Protein AF-A0A2G9UNY6-F1 (afdb_monomer_lite)

InterPro domains:
  IPR025687 C4-type zinc-finger of DNA polymerase delta [PF14260] (4-77)

Structure (mmCIF, N/CA/C/O backbone):
data_AF-A0A2G9UNY6-F1
#
_entry.id   AF-A0A2G9UNY6-F1
#
loop_
_atom_site.group_PDB
_atom_site.id
_atom_site.type_symbol
_atom_site.label_atom_id
_atom_site.label_alt_id
_atom_site.label_comp_id
_atom_site.label_asym_id
_atom_site.label_entity_id
_atom_site.label_seq_id
_atom_site.pdbx_PDB_ins_code
_atom_site.Cartn_x
_atom_site.Cartn_y
_atom_site.Cartn_z
_atom_site.occupancy
_atom_site.B_iso_or_equiv
_atom_site.auth_seq_id
_atom_site.auth_comp_id
_atom_site.auth_asym_id
_atom_site.auth_atom_id
_atom_site.pdbx_PDB_model_num
ATOM 1 N N . MET A 1 1 ? -17.483 -8.074 1.605 1.00 72.19 1 MET A N 1
ATOM 2 C CA . MET A 1 1 ? -17.527 -8.317 3.062 1.00 72.19 1 MET A CA 1
ATOM 3 C C . MET A 1 1 ? -16.247 -7.772 3.668 1.00 72.19 1 MET A C 1
ATOM 5 O O . MET A 1 1 ? -15.174 -8.267 3.347 1.00 72.19 1 MET A O 1
ATOM 9 N N . VAL A 1 2 ? -16.344 -6.719 4.472 1.00 87.25 2 VAL A N 1
ATOM 10 C CA . VAL A 1 2 ? -15.181 -6.058 5.070 1.00 87.25 2 VAL A CA 1
ATOM 11 C C . VAL A 1 2 ? -14.802 -6.727 6.395 1.00 87.25 2 VAL A C 1
ATOM 13 O O . VAL A 1 2 ? -15.654 -7.001 7.241 1.00 87.25 2 VAL A O 1
ATOM 16 N N . THR A 1 3 ? -13.511 -7.010 6.573 1.00 93.12 3 THR A N 1
ATOM 17 C CA . THR A 1 3 ? -12.965 -7.667 7.769 1.00 93.12 3 THR A CA 1
ATOM 18 C C . THR A 1 3 ? -12.064 -6.731 8.567 1.00 93.12 3 THR A C 1
ATOM 20 O O . THR A 1 3 ? -11.458 -5.796 8.031 1.00 93.12 3 THR A O 1
ATOM 23 N N . CYS A 1 4 ? -11.973 -6.982 9.870 1.00 93.62 4 CYS A N 1
ATOM 24 C CA . CYS A 1 4 ? -11.089 -6.279 10.786 1.00 93.62 4 CYS A CA 1
ATOM 25 C C . CYS A 1 4 ? -9.629 -6.448 10.351 1.00 93.62 4 CYS A C 1
ATOM 27 O O . CYS A 1 4 ? -9.152 -7.569 10.159 1.00 93.62 4 CYS A O 1
ATOM 29 N N . LEU A 1 5 ? -8.891 -5.341 10.255 1.00 92.44 5 LEU A N 1
ATOM 30 C CA . LEU A 1 5 ? -7.480 -5.369 9.866 1.00 92.44 5 LEU A CA 1
ATOM 31 C C . LEU A 1 5 ? -6.559 -6.022 10.909 1.00 92.44 5 LEU A C 1
ATOM 33 O O . LEU A 1 5 ? -5.453 -6.418 10.544 1.00 92.44 5 LEU A O 1
ATOM 37 N N . GLY A 1 6 ? -7.006 -6.150 12.164 1.00 91.75 6 GLY A N 1
ATOM 38 C CA . GLY A 1 6 ? -6.281 -6.833 13.239 1.00 91.75 6 GLY A CA 1
ATOM 39 C C . GLY A 1 6 ? -6.606 -8.325 13.323 1.00 91.75 6 GLY A C 1
ATOM 40 O O . GLY A 1 6 ? -5.756 -9.163 13.053 1.00 91.75 6 GLY A O 1
ATOM 41 N N . CYS A 1 7 ? -7.846 -8.668 13.682 1.00 93.12 7 CYS A N 1
ATOM 42 C CA . CYS A 1 7 ? -8.249 -10.050 13.981 1.00 93.12 7 CYS A CA 1
ATOM 43 C C . CYS A 1 7 ? -8.991 -10.778 12.849 1.00 93.12 7 CYS A C 1
ATOM 45 O O . CYS A 1 7 ? -9.449 -11.895 13.057 1.00 93.12 7 CYS A O 1
ATOM 47 N N . LYS A 1 8 ? -9.172 -10.150 11.678 1.00 93.06 8 LYS A N 1
ATOM 48 C CA . LYS A 1 8 ? -9.894 -10.710 10.515 1.00 93.06 8 LYS A CA 1
ATOM 49 C C . LYS A 1 8 ? -11.378 -11.040 10.734 1.00 93.06 8 LYS A C 1
ATOM 51 O O . LYS A 1 8 ? -12.026 -11.521 9.811 1.00 93.06 8 LYS A O 1
ATOM 56 N N . ALA A 1 9 ? -11.948 -10.707 11.893 1.00 92.81 9 ALA A N 1
ATOM 57 C CA . ALA A 1 9 ? -13.382 -10.826 12.139 1.00 92.81 9 ALA A CA 1
ATOM 58 C C . ALA A 1 9 ? -14.196 -9.977 11.149 1.00 92.81 9 ALA A C 1
ATOM 60 O O . ALA A 1 9 ? -13.793 -8.869 10.789 1.00 92.81 9 ALA A O 1
ATOM 61 N N . VAL A 1 10 ? -15.354 -10.482 10.733 1.00 92.50 10 VAL A N 1
ATOM 62 C CA . VAL A 1 10 ? -16.279 -9.769 9.845 1.00 92.50 10 VAL A CA 1
ATOM 63 C C . VAL A 1 10 ? -16.869 -8.564 10.573 1.00 92.50 10 VAL A C 1
ATOM 65 O O . VAL A 1 10 ? -17.348 -8.686 11.701 1.00 92.50 10 VAL A O 1
ATOM 68 N N . LEU A 1 11 ? -16.844 -7.397 9.928 1.00 90.19 11 LEU A N 1
ATOM 69 C CA . LEU A 1 11 ? -17.423 -6.173 10.471 1.00 90.19 11 LEU A CA 1
ATOM 70 C C . LEU A 1 11 ? -18.869 -6.006 9.996 1.00 90.19 11 LEU A C 1
ATOM 72 O O . LEU A 1 11 ? -19.179 -6.230 8.825 1.00 90.19 11 LEU A O 1
ATOM 76 N N . LYS A 1 12 ? -19.747 -5.584 10.915 1.00 85.69 12 LYS A N 1
ATOM 77 C CA . LYS A 1 12 ? -21.123 -5.176 10.583 1.00 85.69 12 LYS A CA 1
ATOM 78 C C . LYS A 1 12 ? -21.111 -3.903 9.735 1.00 85.69 12 LYS A C 1
ATOM 80 O O . LYS A 1 12 ? -21.791 -3.818 8.721 1.00 85.69 12 LYS A O 1
ATOM 85 N N . ASP A 1 13 ? -20.286 -2.949 10.148 1.00 84.81 13 ASP A N 1
ATOM 86 C CA . ASP A 1 13 ? -20.051 -1.694 9.449 1.00 84.81 13 ASP A CA 1
ATOM 87 C C . ASP A 1 13 ? -18.986 -1.895 8.360 1.00 84.81 13 ASP A C 1
ATOM 89 O O . ASP A 1 13 ? -17.856 -2.288 8.658 1.00 84.81 13 ASP A O 1
ATOM 93 N N . GLN A 1 14 ? -19.350 -1.650 7.098 1.00 82.12 14 GLN A N 1
ATOM 94 C CA . GLN A 1 14 ? -18.439 -1.827 5.962 1.00 82.12 14 GLN A CA 1
ATOM 95 C C . GLN A 1 14 ? -17.402 -0.695 5.842 1.00 82.12 14 GLN A C 1
ATOM 97 O O . GLN A 1 14 ? -16.480 -0.813 5.041 1.00 82.12 14 GLN A O 1
ATOM 102 N N . THR A 1 15 ? -17.516 0.380 6.626 1.00 83.81 15 THR A N 1
ATOM 103 C CA . THR A 1 15 ? -16.608 1.537 6.543 1.00 83.81 15 THR A CA 1
ATOM 104 C C . THR A 1 15 ? -15.429 1.447 7.514 1.00 83.81 15 THR A C 1
ATOM 106 O O . THR A 1 15 ? -14.341 1.937 7.220 1.00 83.81 15 THR A O 1
ATOM 109 N N . ARG A 1 16 ? -15.592 0.765 8.656 1.00 87.50 16 ARG A N 1
ATOM 110 C CA . ARG A 1 16 ? -14.566 0.724 9.713 1.00 87.50 16 ARG A CA 1
ATOM 111 C C . ARG A 1 16 ? -13.346 -0.099 9.325 1.00 87.50 16 ARG A C 1
ATOM 113 O O . ARG A 1 16 ? -13.471 -1.158 8.718 1.00 87.50 16 ARG A O 1
ATOM 120 N N . ALA A 1 17 ? -12.164 0.313 9.784 1.00 91.25 17 ALA A N 1
ATOM 121 C CA . ALA A 1 17 ? -10.911 -0.446 9.678 1.00 91.25 17 ALA A CA 1
ATOM 122 C C . ALA A 1 17 ? -10.787 -1.604 10.693 1.00 91.25 17 ALA A C 1
ATOM 124 O O . ALA A 1 17 ? -10.242 -2.672 10.389 1.00 91.25 17 ALA A O 1
ATOM 125 N N . VAL A 1 18 ? -11.281 -1.397 11.916 1.00 93.38 18 VAL A N 1
ATOM 126 C CA . VAL A 1 18 ? -11.008 -2.248 13.086 1.00 93.38 18 VAL A CA 1
ATOM 127 C C . VAL A 1 18 ? -12.308 -2.534 13.848 1.00 93.38 18 VAL A C 1
ATOM 129 O O . VAL A 1 18 ? -13.219 -1.711 13.854 1.00 93.38 18 VAL A O 1
ATOM 132 N N . CYS A 1 19 ? -12.423 -3.715 14.468 1.00 93.50 19 CYS A N 1
ATOM 133 C CA . CYS A 1 19 ? -13.579 -4.072 15.298 1.00 93.50 19 CYS A CA 1
ATOM 134 C C . CYS A 1 19 ? -13.494 -3.472 16.710 1.00 93.50 19 CYS A C 1
ATOM 136 O O . CYS A 1 19 ? -12.403 -3.236 17.233 1.00 93.50 19 CYS A O 1
ATOM 138 N N . ASP A 1 20 ? -14.644 -3.338 17.374 1.00 92.19 20 ASP A N 1
ATOM 139 C CA . ASP A 1 20 ? -14.737 -2.774 18.730 1.00 92.19 20 ASP A CA 1
ATOM 140 C C . ASP A 1 20 ? -13.897 -3.547 19.757 1.00 92.19 20 ASP A C 1
ATOM 142 O O . ASP A 1 20 ? -13.367 -2.960 20.694 1.00 92.19 20 ASP A O 1
ATOM 146 N N . PHE A 1 21 ? -13.720 -4.859 19.569 1.00 93.06 21 PHE A N 1
ATOM 147 C CA . PHE A 1 21 ? -12.863 -5.682 20.427 1.00 93.06 21 PHE A CA 1
ATOM 148 C C . PHE A 1 21 ? -11.388 -5.268 20.340 1.00 93.06 21 PHE A C 1
ATOM 150 O O . PHE A 1 21 ? -10.726 -5.090 21.357 1.00 93.06 21 PHE A O 1
ATOM 157 N N . CYS A 1 22 ? -10.860 -5.075 19.129 1.00 93.06 22 CYS A N 1
ATOM 158 C CA . CYS A 1 22 ? -9.477 -4.635 18.939 1.00 93.06 22 CYS A CA 1
ATOM 159 C C . CYS A 1 22 ? -9.256 -3.197 19.432 1.00 93.06 22 CYS A C 1
ATOM 161 O O . CYS A 1 22 ? -8.171 -2.899 19.928 1.00 93.06 22 CYS A O 1
ATOM 163 N N . ILE A 1 23 ? -10.276 -2.336 19.338 1.00 92.00 23 ILE A N 1
ATOM 164 C CA . ILE A 1 23 ? -10.233 -0.969 19.876 1.00 92.00 23 ILE A CA 1
ATOM 165 C C . ILE A 1 23 ? -10.198 -0.999 21.410 1.00 92.00 23 ILE A C 1
ATOM 167 O O . ILE A 1 23 ? -9.302 -0.409 22.005 1.00 92.00 23 ILE A O 1
ATOM 171 N N . LYS A 1 24 ? -11.111 -1.741 22.054 1.00 93.44 24 LYS A N 1
ATOM 172 C CA . LYS A 1 24 ? -11.178 -1.869 23.523 1.00 93.44 24 LYS A CA 1
ATOM 173 C C . LYS A 1 24 ? -9.909 -2.464 24.135 1.00 93.44 24 LYS A C 1
ATOM 175 O O . LYS A 1 24 ? -9.527 -2.077 25.229 1.00 93.44 24 LYS A O 1
ATOM 180 N N . ASN A 1 25 ? -9.239 -3.359 23.413 1.00 94.12 25 ASN A N 1
ATOM 181 C CA . ASN A 1 25 ? -7.961 -3.943 23.829 1.00 94.12 25 ASN A CA 1
ATOM 182 C C . ASN A 1 25 ? -6.745 -3.035 23.562 1.00 94.12 25 ASN A C 1
ATOM 184 O O . ASN A 1 25 ? -5.615 -3.493 23.705 1.00 94.12 25 ASN A O 1
ATOM 188 N N . GLY A 1 26 ? -6.942 -1.795 23.101 1.00 92.25 26 GLY A N 1
ATOM 189 C CA . GLY A 1 26 ? -5.852 -0.844 22.866 1.00 92.25 26 GLY A CA 1
ATOM 190 C C . GLY A 1 26 ? -4.952 -1.171 21.669 1.00 92.25 26 GLY A C 1
ATOM 191 O O . GLY A 1 26 ? -3.881 -0.590 21.544 1.00 92.25 26 GLY A O 1
ATOM 192 N N . LYS A 1 27 ? -5.363 -2.066 20.757 1.00 94.12 27 LYS A N 1
ATOM 193 C CA . LYS A 1 27 ? -4.532 -2.496 19.611 1.00 94.12 27 LYS A CA 1
ATOM 194 C C . LYS A 1 27 ? -4.549 -1.528 18.427 1.00 94.12 27 LYS A C 1
ATOM 196 O O . LYS A 1 27 ? -3.837 -1.738 17.450 1.00 94.12 27 LYS A O 1
ATOM 201 N N . LEU A 1 28 ? -5.390 -0.494 18.467 1.00 92.12 28 LEU A N 1
ATOM 202 C CA . LEU A 1 28 ? -5.575 0.428 17.344 1.00 92.12 28 LEU A CA 1
ATOM 203 C C . LEU A 1 28 ? -4.261 1.100 16.883 1.00 92.12 28 LEU A C 1
ATOM 205 O O . LEU A 1 28 ? -3.996 1.044 15.680 1.00 92.12 28 LEU A O 1
ATOM 209 N N . PRO A 1 29 ? -3.413 1.658 17.776 1.00 93.38 29 PRO A N 1
ATOM 210 C CA . PRO A 1 29 ? -2.162 2.299 17.364 1.00 93.38 29 PRO A CA 1
ATOM 211 C C . PRO A 1 29 ? -1.179 1.314 16.723 1.00 93.38 29 PRO A C 1
ATOM 213 O O . PRO A 1 29 ? -0.586 1.617 15.693 1.00 93.38 29 PRO A O 1
ATOM 216 N N . GLU A 1 30 ? -1.055 0.109 17.285 1.00 95.31 30 GLU A N 1
ATOM 217 C CA . GLU A 1 30 ? -0.183 -0.954 16.768 1.00 95.31 30 GLU A CA 1
ATOM 218 C C . GLU A 1 30 ? -0.619 -1.411 15.369 1.00 95.31 30 GLU A C 1
ATOM 220 O O . GLU A 1 30 ? 0.198 -1.518 14.449 1.00 95.31 30 GLU A O 1
ATOM 225 N N . ILE A 1 31 ? -1.925 -1.636 15.181 1.00 95.00 31 ILE A N 1
ATOM 226 C CA . ILE A 1 31 ? -2.488 -2.024 13.885 1.00 95.00 31 ILE A CA 1
ATOM 227 C C . ILE A 1 31 ? -2.227 -0.918 12.859 1.00 95.00 31 ILE A C 1
ATOM 229 O O . ILE A 1 31 ? -1.787 -1.220 11.751 1.00 95.00 31 ILE A O 1
ATOM 233 N N . TYR A 1 32 ? -2.472 0.347 13.207 1.00 94.38 32 TYR A N 1
ATOM 234 C CA . TYR A 1 32 ? -2.251 1.474 12.302 1.00 94.38 32 TYR A CA 1
ATOM 235 C C . TYR A 1 32 ? -0.773 1.628 11.918 1.00 94.38 32 TYR A C 1
ATOM 237 O O . TYR A 1 32 ? -0.446 1.654 10.730 1.00 94.38 32 TYR A O 1
ATOM 245 N N . ALA A 1 33 ? 0.129 1.626 12.904 1.00 95.19 33 ALA A N 1
ATOM 246 C CA . ALA A 1 33 ? 1.570 1.734 12.685 1.00 95.19 33 ALA A CA 1
ATOM 247 C C . ALA A 1 33 ? 2.098 0.613 11.778 1.00 95.19 33 ALA A C 1
ATOM 249 O O . ALA A 1 33 ? 2.859 0.869 10.845 1.00 95.19 33 ALA A O 1
ATOM 250 N N . THR A 1 34 ? 1.625 -0.620 11.985 1.00 95.62 34 THR A N 1
ATOM 251 C CA . THR A 1 34 ? 1.981 -1.770 11.141 1.00 95.62 34 THR A CA 1
ATOM 252 C C . THR A 1 34 ? 1.531 -1.570 9.690 1.00 95.62 34 THR A C 1
ATOM 254 O O . THR A 1 34 ? 2.256 -1.917 8.756 1.00 95.62 34 THR A O 1
ATOM 257 N N . ARG A 1 35 ? 0.340 -0.998 9.467 1.00 95.12 35 ARG A N 1
ATOM 258 C CA . ARG A 1 35 ? -0.185 -0.746 8.114 1.00 95.12 35 ARG A CA 1
ATOM 259 C C . ARG A 1 35 ? 0.587 0.358 7.403 1.00 95.12 35 ARG A C 1
ATOM 261 O O . ARG A 1 35 ? 0.958 0.150 6.250 1.00 95.12 35 ARG A O 1
ATOM 268 N N . ILE A 1 36 ? 0.895 1.457 8.091 1.00 95.38 36 ILE A N 1
ATOM 269 C CA . ILE A 1 36 ? 1.764 2.513 7.554 1.00 95.38 36 ILE A CA 1
ATOM 270 C C . ILE A 1 36 ? 3.137 1.954 7.193 1.00 95.38 36 ILE A C 1
ATOM 272 O O . ILE A 1 36 ? 3.627 2.192 6.093 1.00 95.38 36 ILE A O 1
ATOM 276 N N . ALA A 1 37 ? 3.756 1.180 8.088 1.00 96.50 37 ALA A N 1
ATOM 277 C CA . ALA A 1 37 ? 5.066 0.596 7.827 1.00 96.50 37 ALA A CA 1
ATOM 278 C C . ALA A 1 37 ? 5.055 -0.277 6.561 1.00 96.50 37 A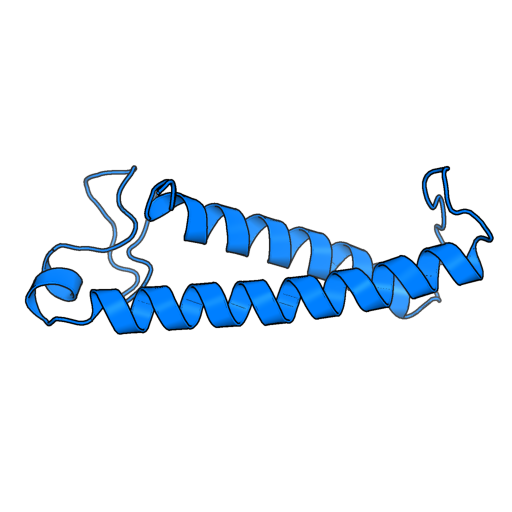LA A C 1
ATOM 280 O O . ALA A 1 37 ? 5.971 -0.191 5.745 1.00 96.50 37 ALA A O 1
ATOM 281 N N . ASN A 1 38 ? 3.993 -1.062 6.359 1.00 96.62 38 ASN A N 1
ATOM 282 C CA . ASN A 1 38 ? 3.825 -1.870 5.156 1.00 96.62 38 ASN A CA 1
ATOM 283 C C . ASN A 1 38 ? 3.652 -1.023 3.883 1.00 96.62 38 ASN A C 1
ATOM 285 O O . ASN A 1 38 ? 4.284 -1.325 2.873 1.00 96.62 38 ASN A O 1
ATOM 289 N N . VAL A 1 39 ? 2.841 0.041 3.928 1.00 96.81 39 VAL A N 1
ATOM 290 C CA . VAL A 1 39 ? 2.696 0.984 2.802 1.00 96.81 39 VAL A CA 1
ATOM 291 C C . VAL A 1 39 ? 4.054 1.588 2.443 1.00 96.81 39 VAL A C 1
ATOM 293 O O . VAL A 1 39 ? 4.485 1.460 1.302 1.00 96.81 39 VAL A O 1
ATOM 296 N N . ASN A 1 40 ? 4.801 2.095 3.428 1.00 97.19 40 ASN A N 1
ATOM 297 C CA . ASN A 1 40 ? 6.131 2.675 3.215 1.00 97.19 40 ASN A CA 1
ATOM 298 C C . ASN A 1 40 ? 7.115 1.693 2.549 1.00 97.19 40 ASN A C 1
ATOM 300 O O . ASN A 1 40 ? 7.944 2.087 1.727 1.00 97.19 40 ASN A O 1
ATOM 304 N N . ILE A 1 41 ? 7.068 0.406 2.910 1.00 97.44 41 ILE A N 1
ATOM 305 C CA . ILE A 1 41 ? 7.909 -0.629 2.288 1.00 97.44 41 ILE A CA 1
ATOM 306 C C . ILE A 1 41 ? 7.517 -0.826 0.818 1.00 97.44 41 ILE A C 1
ATOM 308 O O . ILE A 1 41 ? 8.391 -0.854 -0.054 1.00 97.44 41 ILE A O 1
ATOM 312 N N . LEU A 1 42 ? 6.216 -0.938 0.539 1.00 97.81 42 LEU A N 1
ATOM 313 C CA . LEU A 1 42 ? 5.692 -1.137 -0.812 1.00 97.81 42 LEU A CA 1
ATOM 314 C C . LEU A 1 42 ? 5.959 0.073 -1.716 1.00 97.81 42 LEU A C 1
ATOM 316 O O . LEU A 1 42 ? 6.372 -0.119 -2.856 1.00 97.81 42 LEU A O 1
ATOM 320 N N . GLU A 1 43 ? 5.820 1.299 -1.213 1.00 97.31 43 GLU A N 1
ATOM 321 C CA . GLU A 1 43 ? 6.110 2.535 -1.955 1.00 97.31 43 GLU A CA 1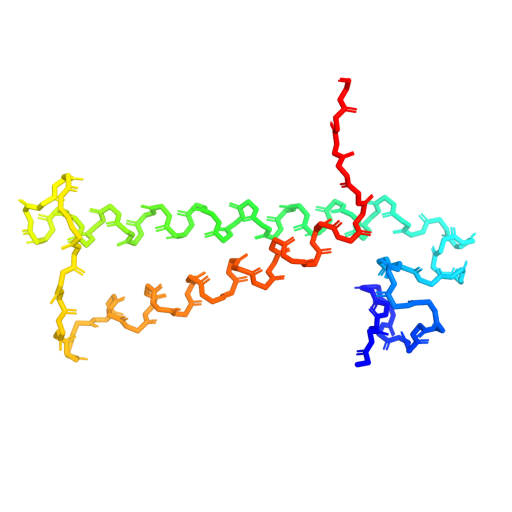
ATOM 322 C C . GLU A 1 43 ? 7.580 2.633 -2.371 1.00 97.31 43 GLU A C 1
ATOM 324 O O . GLU A 1 43 ? 7.890 2.966 -3.520 1.00 97.31 43 GLU A O 1
ATOM 329 N N . ARG A 1 44 ? 8.507 2.292 -1.465 1.00 97.75 44 ARG A N 1
ATOM 330 C CA . ARG A 1 44 ? 9.942 2.247 -1.790 1.00 97.75 44 ARG A CA 1
ATOM 331 C C . ARG A 1 44 ? 10.229 1.196 -2.852 1.00 97.75 44 ARG A C 1
ATOM 333 O O . ARG A 1 44 ? 11.010 1.445 -3.769 1.00 97.75 44 ARG A O 1
ATOM 340 N N . HIS A 1 45 ? 9.612 0.023 -2.738 1.00 96.62 45 HIS A N 1
ATOM 341 C CA . HIS A 1 45 ? 9.805 -1.052 -3.705 1.00 96.62 45 HIS A CA 1
ATOM 342 C C . HIS A 1 45 ? 9.234 -0.684 -5.081 1.00 96.62 45 HIS A C 1
ATOM 344 O O . HIS A 1 45 ? 9.914 -0.859 -6.093 1.00 96.62 45 HIS A O 1
ATOM 350 N N . PHE A 1 46 ? 8.036 -0.095 -5.110 1.00 96.75 46 PHE A N 1
ATOM 351 C CA . PHE A 1 46 ? 7.413 0.445 -6.313 1.00 96.75 46 PHE A CA 1
ATOM 352 C C . PHE A 1 46 ? 8.313 1.493 -6.973 1.00 96.75 46 PHE A C 1
ATOM 354 O O . PHE A 1 46 ? 8.638 1.360 -8.151 1.00 96.75 46 PHE A O 1
ATOM 361 N N . SER A 1 47 ? 8.788 2.478 -6.206 1.00 96.31 47 SER A N 1
ATOM 362 C CA . SER A 1 47 ? 9.648 3.559 -6.704 1.00 96.31 47 SER A CA 1
ATOM 363 C C . SER A 1 47 ? 10.929 3.034 -7.355 1.00 96.31 47 SER A C 1
ATOM 365 O O . SER A 1 47 ? 11.301 3.486 -8.438 1.00 96.31 47 SER A O 1
ATOM 367 N N . ARG A 1 48 ? 11.583 2.037 -6.741 1.00 96.75 48 ARG A N 1
ATOM 368 C CA . ARG A 1 48 ? 12.799 1.416 -7.293 1.00 96.75 48 ARG A CA 1
ATOM 369 C C . ARG A 1 48 ? 12.522 0.707 -8.618 1.00 96.75 48 ARG A C 1
ATOM 371 O O . ARG A 1 48 ? 13.132 1.051 -9.626 1.00 96.75 48 ARG A O 1
ATOM 378 N N . LEU A 1 49 ? 11.559 -0.217 -8.636 1.00 95.88 49 LEU A N 1
ATOM 379 C CA . LEU A 1 49 ? 11.236 -1.002 -9.834 1.00 95.88 49 LEU A CA 1
ATOM 380 C C . LEU A 1 49 ? 10.726 -0.126 -10.985 1.00 95.88 49 LEU A C 1
ATOM 382 O O . LEU A 1 49 ? 11.023 -0.388 -12.153 1.00 95.88 49 LEU A O 1
ATOM 386 N N . TRP A 1 50 ? 9.952 0.915 -10.670 1.00 93.50 50 TRP A N 1
ATOM 387 C CA . TRP A 1 50 ? 9.423 1.832 -11.674 1.00 93.50 50 TRP A CA 1
ATOM 388 C C . TRP A 1 50 ? 10.524 2.696 -12.292 1.00 93.50 50 TRP A C 1
ATOM 390 O O . TRP A 1 50 ? 10.588 2.813 -13.516 1.00 93.50 50 TRP A O 1
ATOM 400 N N . THR A 1 51 ? 11.445 3.208 -11.472 1.00 94.56 51 THR A N 1
ATOM 401 C CA . THR A 1 51 ? 12.608 3.974 -11.948 1.00 94.56 51 THR A CA 1
ATOM 402 C C . THR A 1 51 ? 13.530 3.109 -12.812 1.00 94.56 51 THR A C 1
ATOM 404 O O . THR A 1 51 ? 13.975 3.540 -13.875 1.00 94.56 51 THR A O 1
ATOM 407 N N . GLU A 1 52 ? 13.778 1.855 -12.419 1.00 95.19 52 GLU A N 1
ATOM 408 C CA . GLU A 1 52 ? 14.534 0.891 -13.233 1.00 95.19 52 GLU A CA 1
ATOM 409 C C . GLU A 1 52 ? 13.871 0.656 -14.601 1.00 95.19 52 GLU A C 1
ATOM 411 O O . GLU A 1 52 ? 14.540 0.681 -15.637 1.00 95.19 52 GLU A O 1
ATOM 416 N N . CYS A 1 53 ? 12.543 0.508 -14.626 1.00 94.94 53 CYS A N 1
ATOM 417 C CA . CYS A 1 53 ? 11.774 0.378 -15.862 1.00 94.94 53 CYS A CA 1
ATOM 418 C C . CYS A 1 53 ? 11.870 1.622 -16.760 1.00 94.94 53 CYS A C 1
ATOM 420 O O . CYS A 1 53 ? 12.051 1.480 -17.970 1.00 94.94 53 CYS A O 1
ATOM 422 N N . GLN A 1 54 ? 11.759 2.826 -16.191 1.00 94.69 54 GLN A N 1
ATOM 423 C CA . GLN A 1 54 ? 11.901 4.088 -16.926 1.00 94.69 54 GLN A CA 1
ATOM 424 C C . GLN A 1 54 ? 13.305 4.236 -17.528 1.00 94.69 54 GLN A C 1
ATOM 426 O O . GLN A 1 54 ? 13.443 4.563 -18.707 1.00 94.69 54 GLN A O 1
ATOM 431 N N . ASN A 1 55 ? 14.346 3.891 -16.765 1.00 94.75 55 ASN A N 1
ATOM 432 C CA . ASN A 1 55 ? 15.736 3.917 -17.224 1.00 94.75 55 ASN A CA 1
ATOM 433 C C . ASN A 1 55 ? 16.028 2.902 -18.337 1.00 94.75 55 ASN A C 1
ATOM 435 O O . ASN A 1 55 ? 16.820 3.193 -19.239 1.00 94.75 55 ASN A O 1
ATOM 439 N N . CYS A 1 56 ? 15.407 1.721 -18.274 1.00 94.75 56 CYS A N 1
ATOM 440 C CA . CYS A 1 56 ? 15.499 0.692 -19.308 1.00 94.75 56 CYS A CA 1
ATOM 441 C C . CYS A 1 56 ? 14.785 1.129 -20.596 1.00 94.75 56 CYS A C 1
ATOM 443 O O . CYS A 1 56 ? 15.367 1.050 -21.674 1.00 94.75 56 CYS A O 1
ATOM 445 N N . ALA A 1 57 ? 13.562 1.652 -20.480 1.00 93.44 57 ALA A N 1
ATOM 446 C CA . ALA A 1 57 ? 12.751 2.093 -21.616 1.00 93.44 57 ALA A CA 1
ATOM 447 C C . ALA A 1 57 ? 13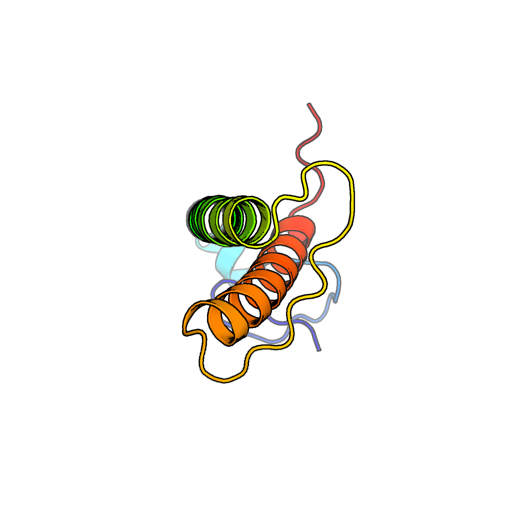.130 3.483 -22.163 1.00 93.44 57 ALA A C 1
ATOM 449 O O . ALA A 1 57 ? 12.585 3.893 -23.183 1.00 93.44 57 ALA A O 1
ATOM 450 N N . LYS A 1 58 ? 14.041 4.206 -21.493 1.00 93.12 58 LYS A N 1
ATOM 451 C CA . LYS A 1 58 ? 14.474 5.573 -21.843 1.00 93.12 58 LYS A CA 1
ATOM 452 C C . LYS A 1 58 ? 13.317 6.569 -21.956 1.00 93.12 58 LYS A C 1
ATOM 454 O O . LYS A 1 58 ? 13.360 7.486 -22.767 1.00 93.12 58 LYS A O 1
ATOM 459 N N . THR A 1 59 ? 12.306 6.407 -21.105 1.00 91.38 59 THR A N 1
ATOM 460 C CA . THR A 1 59 ? 11.165 7.322 -21.023 1.00 91.38 59 THR A CA 1
ATOM 461 C C . THR A 1 59 ? 11.003 7.856 -19.607 1.00 91.38 59 THR A C 1
ATOM 463 O O . THR A 1 59 ? 10.920 7.083 -18.652 1.00 91.38 59 THR A O 1
ATOM 466 N N . MET A 1 60 ? 10.945 9.183 -19.476 1.00 89.00 60 MET A N 1
ATOM 467 C CA . MET A 1 60 ? 10.661 9.858 -18.206 1.00 89.00 60 MET A CA 1
ATOM 468 C C . MET A 1 60 ? 9.223 10.382 -18.149 1.00 89.00 60 MET A C 1
ATOM 470 O O . MET A 1 60 ? 8.554 10.221 -17.131 1.00 89.00 60 MET A O 1
ATOM 474 N N . HIS A 1 61 ? 8.753 10.986 -19.243 1.00 87.31 61 HIS A N 1
ATOM 475 C CA . HIS A 1 61 ? 7.436 11.620 -19.325 1.00 87.31 61 HIS A CA 1
ATOM 476 C C . HIS A 1 61 ? 6.359 10.695 -19.895 1.00 87.31 61 HIS A C 1
ATOM 478 O O . HIS A 1 61 ? 5.196 10.810 -19.510 1.00 87.31 61 HIS A O 1
ATOM 484 N N . ASP A 1 62 ? 6.741 9.747 -20.756 1.00 87.56 62 ASP A N 1
ATOM 485 C CA . ASP A 1 62 ? 5.802 8.814 -21.368 1.00 87.56 62 ASP A CA 1
ATOM 486 C C . ASP A 1 62 ? 5.700 7.506 -20.583 1.00 87.56 62 ASP A C 1
ATOM 488 O O . ASP A 1 62 ? 6.594 7.086 -19.837 1.00 87.56 62 ASP A O 1
ATOM 492 N N . LYS A 1 63 ? 4.586 6.810 -20.792 1.00 87.75 63 LYS A N 1
ATOM 493 C CA . LYS A 1 63 ? 4.300 5.530 -20.150 1.00 87.75 63 LYS A CA 1
ATOM 494 C C . LYS A 1 63 ? 5.288 4.446 -20.593 1.00 87.75 63 LYS A C 1
ATOM 496 O O . LYS A 1 63 ? 5.499 4.220 -21.780 1.00 87.75 63 LYS A O 1
ATOM 501 N N . VAL A 1 64 ? 5.785 3.663 -19.634 1.00 90.19 64 VAL A N 1
ATOM 502 C CA . VAL A 1 64 ? 6.575 2.456 -19.921 1.00 90.19 64 VAL A CA 1
ATOM 503 C C . VAL A 1 64 ? 5.682 1.367 -20.544 1.00 90.19 64 VAL A C 1
ATOM 505 O O . VAL A 1 64 ? 4.841 0.781 -19.859 1.00 90.19 64 VAL A O 1
ATOM 508 N N . SER A 1 65 ? 5.898 1.042 -21.824 1.00 87.25 65 SER A N 1
ATOM 509 C CA . SER A 1 65 ? 5.140 0.041 -22.605 1.00 87.25 65 SER A CA 1
ATOM 510 C C . SER A 1 65 ? 5.859 -1.313 -22.783 1.00 87.25 65 SER A C 1
ATOM 512 O O . SER A 1 65 ? 5.620 -2.038 -23.742 1.00 87.25 65 SER A O 1
ATOM 514 N N . CYS A 1 66 ? 6.744 -1.695 -21.857 1.00 90.56 66 CYS A N 1
ATOM 515 C CA . CYS A 1 66 ? 7.481 -2.967 -21.934 1.00 90.56 66 CYS A CA 1
ATOM 516 C C . CYS A 1 66 ? 6.566 -4.203 -21.759 1.00 90.56 66 CYS A C 1
ATOM 518 O O . CYS A 1 66 ? 5.770 -4.239 -20.819 1.00 90.56 66 CYS A O 1
ATOM 520 N N . ALA A 1 67 ? 6.730 -5.228 -22.608 1.00 91.25 67 ALA A N 1
ATOM 521 C CA . ALA A 1 67 ? 6.020 -6.519 -22.562 1.00 91.25 67 ALA A CA 1
ATOM 522 C C . ALA A 1 67 ? 6.964 -7.747 -22.503 1.00 91.25 67 ALA A C 1
ATOM 524 O O . ALA A 1 67 ? 6.564 -8.865 -22.829 1.00 91.25 67 ALA A O 1
ATOM 525 N N . ALA A 1 68 ? 8.228 -7.545 -22.112 1.00 91.44 68 ALA A N 1
ATOM 526 C CA . ALA A 1 68 ? 9.239 -8.601 -22.055 1.00 91.44 68 ALA A CA 1
ATOM 527 C C . ALA A 1 68 ? 8.948 -9.594 -20.917 1.00 91.44 68 ALA A C 1
ATOM 529 O O . ALA A 1 68 ? 9.162 -9.285 -19.746 1.00 91.44 68 ALA A O 1
ATOM 530 N N . ARG A 1 69 ? 8.475 -10.795 -21.270 1.00 90.56 69 ARG A N 1
ATOM 531 C CA . ARG A 1 69 ? 8.133 -11.864 -20.313 1.00 90.56 69 ARG A CA 1
ATOM 532 C C . ARG A 1 69 ? 9.354 -12.473 -19.620 1.00 90.56 69 ARG A C 1
ATOM 534 O O . ARG A 1 69 ? 9.232 -12.909 -18.483 1.00 90.56 69 ARG A O 1
ATOM 541 N N . ASP A 1 70 ? 10.515 -12.413 -20.265 1.00 93.31 70 ASP A N 1
ATOM 542 C CA . ASP A 1 70 ? 11.781 -12.912 -19.712 1.00 93.31 70 ASP A CA 1
ATOM 543 C C . ASP A 1 70 ? 12.448 -11.912 -18.753 1.00 93.31 70 ASP A C 1
ATOM 545 O O . ASP A 1 70 ? 13.437 -12.225 -18.095 1.00 93.31 70 ASP A O 1
ATOM 549 N N . CYS A 1 71 ? 11.916 -10.688 -18.647 1.00 93.75 71 CYS A N 1
ATOM 550 C CA . CYS A 1 71 ? 12.422 -9.704 -17.703 1.00 93.75 71 CYS A CA 1
ATOM 551 C C . CYS A 1 71 ? 11.909 -10.025 -16.288 1.00 93.75 71 CYS A C 1
ATOM 553 O O . CYS A 1 71 ? 10.695 -9.980 -16.063 1.00 93.75 71 CYS A O 1
ATOM 555 N N . PRO A 1 72 ? 12.789 -10.239 -15.290 1.00 90.81 72 PRO A N 1
ATOM 556 C CA . PRO A 1 72 ? 12.350 -10.530 -13.924 1.00 90.81 72 PRO A CA 1
ATOM 557 C C . PRO A 1 72 ? 11.521 -9.382 -13.319 1.00 90.81 72 PRO A C 1
ATOM 559 O O . PRO A 1 72 ? 10.616 -9.615 -12.520 1.00 90.81 72 PRO A O 1
ATOM 562 N N . ILE A 1 73 ? 11.765 -8.134 -13.741 1.00 94.00 73 ILE A N 1
ATOM 563 C CA . ILE A 1 73 ? 11.053 -6.940 -13.256 1.00 94.00 73 ILE A CA 1
ATOM 564 C C . ILE A 1 73 ? 9.607 -6.877 -13.773 1.00 94.00 73 ILE A C 1
ATOM 566 O O . ILE A 1 73 ? 8.748 -6.290 -13.111 1.00 94.00 73 ILE A O 1
ATOM 570 N N . PHE A 1 74 ? 9.295 -7.497 -14.918 1.00 92.69 74 PHE A N 1
ATOM 571 C CA . PHE A 1 74 ? 7.978 -7.378 -15.553 1.00 92.69 74 PHE A CA 1
ATOM 572 C C . PHE A 1 74 ? 6.834 -7.839 -14.639 1.00 92.69 74 PHE A C 1
ATOM 574 O O . PHE A 1 74 ? 5.828 -7.139 -14.507 1.00 92.69 74 PHE A O 1
ATOM 581 N N . TYR A 1 75 ? 6.998 -8.981 -13.969 1.00 92.62 75 TYR A N 1
ATOM 582 C CA . TYR A 1 75 ? 6.003 -9.485 -13.021 1.00 92.62 75 TYR A CA 1
ATOM 583 C C . TYR A 1 75 ? 6.083 -8.766 -11.673 1.00 92.62 75 TYR A C 1
ATOM 585 O O . TYR A 1 75 ? 5.045 -8.449 -11.087 1.00 92.62 75 TYR A O 1
ATOM 593 N N . MET A 1 76 ? 7.293 -8.438 -11.207 1.00 94.44 76 MET A N 1
ATOM 594 C CA . MET A 1 76 ? 7.488 -7.737 -9.934 1.00 94.44 76 MET A CA 1
ATOM 595 C C . MET A 1 76 ? 6.806 -6.366 -9.920 1.00 94.44 76 MET A C 1
ATOM 597 O O . MET A 1 76 ? 6.084 -6.064 -8.971 1.00 94.44 76 MET A O 1
ATOM 601 N N . ARG A 1 77 ? 6.946 -5.565 -10.987 1.00 93.62 77 ARG A N 1
ATOM 602 C CA . ARG A 1 77 ? 6.298 -4.243 -11.076 1.00 93.62 77 ARG A CA 1
ATOM 603 C C . ARG A 1 77 ? 4.767 -4.342 -11.078 1.00 93.62 77 ARG A C 1
ATOM 605 O O . ARG A 1 77 ? 4.092 -3.481 -10.524 1.00 93.62 77 ARG A O 1
ATOM 612 N N . GLN A 1 78 ? 4.211 -5.380 -11.711 1.00 92.00 78 GLN A N 1
ATOM 613 C CA . GLN A 1 78 ? 2.762 -5.566 -11.788 1.00 92.00 78 GLN A CA 1
ATOM 614 C C . GLN A 1 78 ? 2.207 -5.970 -10.424 1.00 92.00 78 GLN A C 1
ATOM 616 O O . GLN A 1 78 ? 1.188 -5.431 -9.996 1.00 92.00 78 GLN A O 1
ATOM 621 N N . LYS A 1 79 ? 2.913 -6.877 -9.739 1.00 95.12 79 LYS A N 1
ATOM 622 C CA . LYS A 1 79 ? 2.577 -7.321 -8.391 1.00 95.12 79 LYS A CA 1
ATOM 623 C C . LYS A 1 79 ? 2.653 -6.172 -7.388 1.00 95.12 79 LYS A C 1
ATOM 625 O O . LYS A 1 79 ? 1.650 -5.879 -6.754 1.00 95.12 79 LYS A O 1
ATOM 630 N N . VAL A 1 80 ? 3.786 -5.466 -7.302 1.00 96.50 80 VAL A N 1
ATOM 631 C CA . VAL A 1 80 ? 3.962 -4.384 -6.315 1.00 96.50 80 VAL A CA 1
ATOM 632 C C . VAL A 1 80 ? 2.949 -3.256 -6.512 1.00 96.50 80 VAL A C 1
ATOM 634 O O . VAL A 1 80 ? 2.502 -2.665 -5.539 1.00 96.50 80 VAL A O 1
ATOM 637 N N . ARG A 1 81 ? 2.528 -2.985 -7.755 1.00 94.44 81 ARG A N 1
ATOM 638 C CA . ARG A 1 81 ? 1.460 -2.018 -8.036 1.00 94.44 81 ARG A CA 1
ATOM 639 C C . ARG A 1 81 ? 0.114 -2.464 -7.455 1.00 94.44 81 ARG A C 1
ATOM 641 O O . ARG A 1 81 ? -0.596 -1.636 -6.896 1.00 94.44 81 ARG A O 1
ATOM 648 N N . GLY A 1 82 ? -0.232 -3.745 -7.595 1.00 96.31 82 GLY A N 1
ATOM 649 C CA . GLY A 1 82 ? -1.434 -4.319 -6.984 1.00 96.31 82 GLY A CA 1
ATOM 650 C C . GLY A 1 82 ? -1.355 -4.306 -5.457 1.00 96.31 82 GLY A C 1
ATOM 651 O O . GLY A 1 82 ? -2.237 -3.753 -4.805 1.00 96.31 82 GLY A O 1
ATOM 652 N N . ASP A 1 83 ? -0.250 -4.808 -4.905 1.00 97.00 83 ASP A N 1
ATOM 653 C CA . ASP A 1 83 ? -0.008 -4.864 -3.460 1.00 97.00 83 ASP A CA 1
ATOM 654 C C . ASP A 1 83 ? -0.084 -3.460 -2.825 1.00 97.00 83 ASP A C 1
ATOM 656 O O . ASP A 1 83 ? -0.690 -3.276 -1.768 1.00 97.00 83 ASP A O 1
ATOM 660 N N . LEU A 1 84 ? 0.494 -2.446 -3.483 1.00 97.06 84 LEU A N 1
ATOM 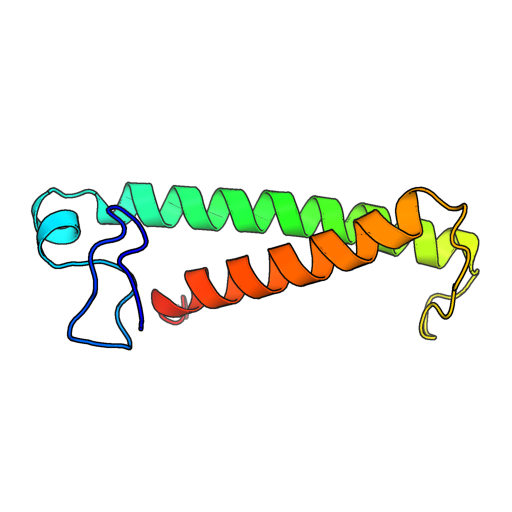661 C CA . LEU A 1 84 ? 0.462 -1.057 -3.025 1.00 97.06 84 LEU A CA 1
ATOM 662 C C . LEU A 1 84 ? -0.961 -0.477 -3.051 1.00 97.06 84 LEU A C 1
ATOM 664 O O . LEU A 1 84 ? -1.380 0.160 -2.084 1.00 97.06 84 LEU A O 1
ATOM 668 N N . GLN A 1 85 ? -1.732 -0.741 -4.111 1.00 96.31 85 GLN A N 1
ATOM 669 C CA . GLN A 1 85 ? -3.132 -0.313 -4.209 1.00 96.31 85 GLN A CA 1
ATOM 670 C C . GLN A 1 85 ? -3.990 -0.913 -3.084 1.00 96.31 85 GLN A C 1
ATOM 672 O O . GLN A 1 85 ? -4.794 -0.210 -2.461 1.00 96.31 85 GLN A O 1
ATOM 677 N N . GLU A 1 86 ? -3.820 -2.204 -2.800 1.00 95.06 86 GLU A N 1
ATOM 678 C CA . GLU A 1 86 ? -4.515 -2.883 -1.704 1.00 95.06 86 GLU A CA 1
ATO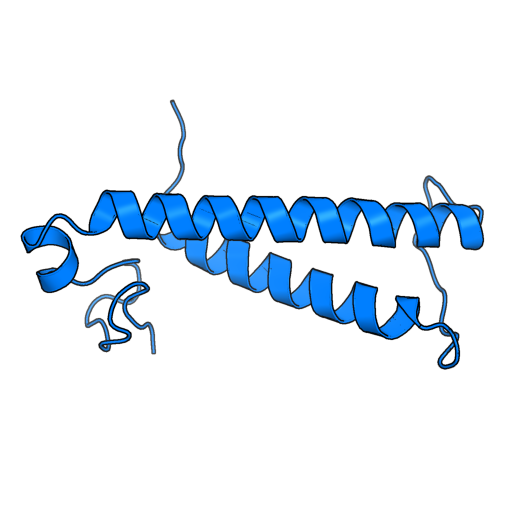M 679 C C . GLU A 1 86 ? -4.117 -2.308 -0.340 1.00 95.06 86 GLU A C 1
ATOM 681 O O . GLU A 1 86 ? -4.978 -2.064 0.512 1.00 95.06 86 GLU A O 1
ATOM 686 N N . ALA A 1 87 ? -2.824 -2.036 -0.140 1.00 95.31 87 ALA A N 1
ATOM 687 C CA . ALA A 1 87 ? -2.309 -1.465 1.097 1.00 95.31 87 ALA A CA 1
ATOM 688 C C . ALA A 1 87 ? -2.850 -0.048 1.359 1.00 95.31 87 ALA A C 1
ATOM 690 O O . ALA A 1 87 ? -3.311 0.216 2.472 1.00 95.31 87 ALA A O 1
ATOM 691 N N . HIS A 1 88 ? -2.886 0.830 0.348 1.00 94.69 88 HIS A N 1
ATOM 692 C CA . HIS A 1 88 ? -3.520 2.151 0.470 1.00 94.69 88 HIS A CA 1
ATOM 693 C C . HIS A 1 88 ? -5.017 2.043 0.743 1.00 94.69 88 HIS A C 1
ATOM 695 O O . HIS A 1 88 ? -5.528 2.714 1.633 1.00 94.69 88 HIS A O 1
ATOM 701 N N . THR A 1 89 ? -5.725 1.151 0.045 1.00 92.69 89 THR A N 1
ATOM 702 C CA . THR A 1 89 ? -7.165 0.942 0.272 1.00 92.69 89 THR A CA 1
ATOM 703 C C . THR A 1 89 ? -7.440 0.513 1.717 1.00 92.69 89 THR A C 1
ATOM 705 O O . THR A 1 89 ? -8.408 0.959 2.332 1.00 92.69 89 THR A O 1
ATOM 708 N N . ALA A 1 90 ? -6.574 -0.324 2.296 1.00 91.81 90 ALA A N 1
ATOM 709 C CA . ALA A 1 90 ? -6.665 -0.695 3.702 1.00 91.81 90 ALA A CA 1
ATOM 710 C C . ALA A 1 90 ? -6.364 0.479 4.649 1.00 91.81 90 ALA A C 1
ATOM 712 O O . ALA A 1 90 ? -7.016 0.581 5.689 1.00 91.81 90 ALA A O 1
ATOM 713 N N . LEU A 1 91 ? -5.407 1.349 4.308 1.00 92.38 91 LEU A N 1
ATOM 714 C CA . LEU A 1 91 ? -5.038 2.514 5.115 1.00 92.38 91 LEU A CA 1
ATOM 715 C C . LEU A 1 91 ? -6.122 3.607 5.091 1.00 92.38 91 LEU A C 1
ATOM 717 O O . LEU A 1 91 ? -6.456 4.152 6.137 1.00 92.38 91 LEU A O 1
ATOM 721 N N . ASN A 1 92 ? -6.765 3.835 3.945 1.00 91.31 92 ASN A N 1
ATOM 722 C CA . ASN A 1 92 ? -7.843 4.821 3.788 1.00 91.31 92 ASN A CA 1
ATOM 723 C C . ASN A 1 92 ? -9.055 4.538 4.695 1.00 91.31 92 ASN A C 1
ATOM 725 O O . ASN A 1 92 ? -9.829 5.436 5.010 1.00 91.31 92 ASN A O 1
ATOM 729 N N . ARG A 1 93 ? -9.214 3.295 5.174 1.00 91.06 93 ARG A N 1
ATOM 730 C CA . ARG A 1 93 ? -10.269 2.924 6.136 1.00 91.06 93 ARG A CA 1
ATOM 731 C C . ARG A 1 93 ? -10.086 3.556 7.520 1.00 91.06 93 ARG A C 1
ATOM 733 O O . ARG A 1 93 ? -11.009 3.485 8.328 1.00 91.06 93 ARG A O 1
ATOM 740 N N . PHE A 1 94 ? -8.910 4.103 7.828 1.00 89.69 94 PHE A N 1
ATOM 741 C CA . PHE A 1 94 ? -8.662 4.834 9.074 1.00 89.69 94 PHE A CA 1
ATOM 742 C C . PHE A 1 94 ? -9.081 6.314 8.996 1.00 89.69 94 PHE A C 1
ATOM 744 O O . PHE A 1 94 ? -9.105 6.967 10.035 1.00 89.69 94 PHE A O 1
ATOM 751 N N . GLY A 1 95 ?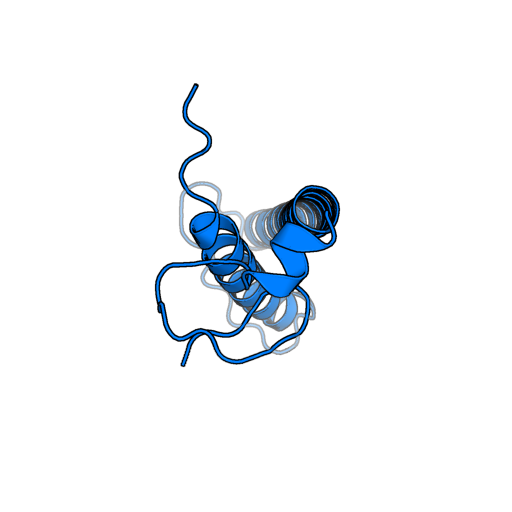 -9.481 6.806 7.816 1.00 85.50 95 GLY A N 1
ATOM 752 C CA . GLY A 1 95 ? -9.838 8.206 7.570 1.00 85.50 95 GLY A CA 1
ATOM 753 C C . GLY A 1 95 ? -8.670 9.037 7.032 1.00 85.50 95 GLY A C 1
ATOM 754 O O . GLY A 1 95 ? -7.541 8.552 6.949 1.00 85.50 95 GLY A O 1
ATOM 755 N N . ASP A 1 96 ? -8.959 10.283 6.654 1.00 75.44 96 ASP A N 1
ATOM 756 C CA . ASP A 1 96 ? -7.936 11.242 6.234 1.00 75.44 96 ASP A CA 1
ATOM 757 C C . ASP A 1 96 ? -7.126 11.730 7.437 1.00 75.44 96 ASP A C 1
ATOM 759 O O . ASP A 1 96 ? -7.676 12.107 8.471 1.00 75.44 96 ASP A O 1
ATOM 763 N N . SER A 1 97 ? -5.803 11.772 7.285 1.00 65.75 97 SER A N 1
ATOM 764 C CA . SER A 1 97 ? -4.891 12.348 8.278 1.00 65.75 97 SER A CA 1
ATOM 765 C C . SER A 1 97 ? -4.767 13.871 8.139 1.00 65.75 97 SER A C 1
ATOM 767 O O . SER A 1 97 ? -3.690 14.415 8.388 1.00 65.75 97 SER A O 1
ATOM 769 N N . SER A 1 98 ? -5.815 14.555 7.670 1.00 59.44 98 SER A N 1
ATOM 770 C CA . SER A 1 98 ? -5.798 16.007 7.496 1.00 59.44 98 SER A CA 1
ATOM 771 C C . SER A 1 98 ? -5.643 16.679 8.861 1.00 59.44 98 SER A C 1
ATOM 773 O O . SER A 1 98 ? -6.513 16.526 9.722 1.00 59.44 98 SER A O 1
ATOM 775 N N . TRP A 1 99 ? -4.521 17.375 9.042 1.00 43.25 99 TRP A N 1
ATOM 776 C CA . TRP A 1 99 ? -4.340 18.380 10.089 1.00 43.25 99 TRP A CA 1
ATOM 777 C C . TRP A 1 99 ? -5.155 19.629 9.766 1.00 43.25 99 TRP A C 1
ATOM 779 O O . TRP A 1 99 ? -5.163 20.017 8.574 1.00 43.25 99 TRP A O 1
#

pLDDT: mean 91.48, std 7.69, range [43.25, 97.81]

Organism: Teladorsagia circumcincta (NCBI:txid45464)

Secondary structure (DSSP, 8-state):
--B-TTT-PBPSSSS-SS-HHHHHTT-HHHHHHHHHHHHHHHHHHHHHHHHHHHHHHT-SSS------TT-HHHHHHHHHHHHHHHHHHHHHTT-----

Radius of gyration: 17.51 Å; chains: 1; bounding box: 37×31×46 Å

Sequence (99 aa):
MVTCLGCKAVLKDQTRAVCDFCIKNGKLPEIYATRIANVNILERHFSRLWTECQNCAKTMHDKVSCAARDCPIFYMRQKVRGDLQEAHTALNRFGDSSW

Foldseek 3Di:
DDAALPPRHDDPDNLANHDPVCVVVVCVVVSLVVLVVQLVVLVVQLVVLVVVQCVVQVHDPDDRPDDDPPDPSPVVNVVSVVVNVVSVVSNCSVPDPDD